Protein AF-A0A523NET3-F1 (afdb_monomer_lite)

Secondary structure (DSSP, 8-state):
---EEPPPPGGGSTTS---GGGSHHHHHHGGG-EEPP--TT--HHHHHHHHHHHHHHHHHTT-

Radius of gyration: 15.76 Å; chains: 1; bounding box: 31×39×33 Å

Foldseek 3Di:
DDKDQADQDPCVDPPNPDDCVVVVPNVVPRNVDIGDDDDPPDDPVNVVVSVVVVVVVVVVVVD

Sequence (63 aa):
MECRRFWHALHTTAPYRRPAEQFPVATAVAPRALWLPSAFTLSDADVEEVCRAVRTFRAAAAA

pLDDT: mean 93.46, std 7.49, range [55.97, 98.12]

Structure (mmCIF, N/CA/C/O backbone):
data_AF-A0A523NET3-F1
#
_entry.id   AF-A0A523NET3-F1
#
loop_
_atom_site.group_PDB
_atom_site.id
_atom_site.type_symbol
_atom_site.label_atom_id
_atom_site.label_alt_id
_atom_site.label_comp_id
_atom_site.label_asym_id
_atom_site.label_entity_id
_atom_site.label_seq_id
_atom_site.pdbx_PDB_ins_code
_atom_site.Cartn_x
_atom_site.Cartn_y
_atom_site.Cartn_z
_atom_site.occupancy
_atom_site.B_iso_or_equiv
_atom_site.auth_seq_id
_atom_site.auth_comp_id
_atom_site.auth_asym_id
_atom_site.auth_atom_id
_atom_site.pdbx_PDB_model_num
ATOM 1 N N . MET A 1 1 ? 13.985 0.144 -6.850 1.00 65.31 1 MET A N 1
ATOM 2 C CA . MET A 1 1 ? 12.520 -0.038 -6.944 1.00 65.31 1 MET A CA 1
ATOM 3 C C . MET A 1 1 ? 11.956 0.026 -5.542 1.00 65.31 1 MET A C 1
ATOM 5 O O . MET A 1 1 ? 12.424 -0.724 -4.697 1.00 65.31 1 MET A O 1
ATOM 9 N N . GLU A 1 2 ? 11.022 0.931 -5.263 1.00 82.25 2 GLU A N 1
ATOM 10 C CA . GLU A 1 2 ? 10.537 1.154 -3.896 1.00 82.25 2 GLU A CA 1
ATOM 11 C C . GLU A 1 2 ? 9.023 0.978 -3.818 1.00 82.25 2 GLU A C 1
ATOM 13 O O . GLU A 1 2 ? 8.278 1.504 -4.645 1.00 82.25 2 GLU A O 1
ATOM 18 N N . CYS A 1 3 ? 8.574 0.234 -2.808 1.00 89.38 3 CYS A N 1
ATOM 19 C CA . CYS A 1 3 ? 7.173 0.201 -2.409 1.00 89.38 3 CYS A CA 1
ATOM 20 C C . CYS A 1 3 ? 6.931 1.256 -1.330 1.00 89.38 3 CYS A C 1
ATOM 22 O O . CYS A 1 3 ? 7.828 1.593 -0.554 1.00 89.38 3 CYS A O 1
ATOM 24 N N . ARG A 1 4 ? 5.693 1.741 -1.228 1.00 92.31 4 ARG A N 1
ATOM 25 C CA . ARG A 1 4 ? 5.296 2.670 -0.163 1.00 92.31 4 ARG A CA 1
ATOM 26 C C . ARG A 1 4 ? 4.088 2.135 0.579 1.00 92.31 4 ARG A C 1
ATOM 28 O O . ARG A 1 4 ? 3.186 1.550 -0.020 1.00 92.31 4 ARG A O 1
ATOM 35 N N . ARG A 1 5 ? 4.043 2.383 1.889 1.00 90.69 5 ARG A N 1
ATOM 36 C CA . ARG A 1 5 ? 2.822 2.164 2.672 1.00 90.69 5 ARG A CA 1
ATOM 37 C C . ARG A 1 5 ? 1.679 2.951 2.034 1.00 90.69 5 ARG A C 1
ATOM 39 O O . ARG A 1 5 ? 1.879 4.084 1.591 1.00 90.69 5 ARG A O 1
ATOM 46 N N . PHE A 1 6 ? 0.500 2.340 1.974 1.00 93.38 6 PHE A N 1
ATOM 47 C CA . PHE A 1 6 ? -0.693 3.050 1.539 1.00 93.38 6 PHE A CA 1
ATOM 48 C C . PHE A 1 6 ? -1.047 4.171 2.518 1.00 93.38 6 PHE A C 1
ATOM 50 O O . PHE A 1 6 ? -0.570 4.204 3.656 1.00 93.38 6 PHE A O 1
ATOM 57 N N . TRP A 1 7 ? -1.866 5.109 2.055 1.00 93.25 7 TRP A N 1
ATOM 58 C CA . TRP A 1 7 ? -2.310 6.220 2.881 1.00 93.25 7 TRP A CA 1
ATOM 59 C C . TRP A 1 7 ? -3.028 5.720 4.133 1.00 93.2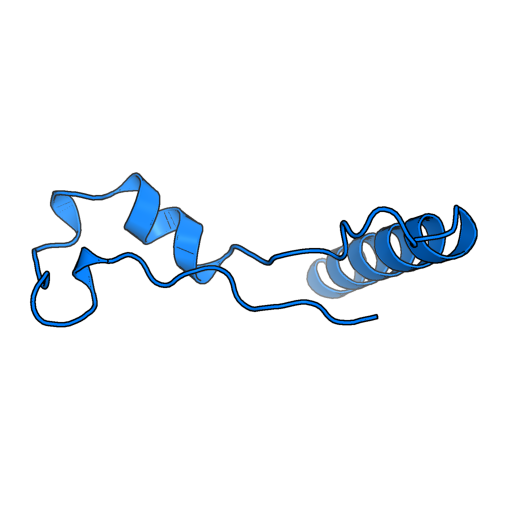5 7 TRP A C 1
ATOM 61 O O . TRP A 1 7 ? -3.814 4.772 4.086 1.00 93.25 7 TRP A O 1
ATOM 71 N N . HIS A 1 8 ? -2.784 6.397 5.252 1.00 93.12 8 HIS A N 1
ATOM 72 C CA . HIS A 1 8 ? -3.607 6.222 6.438 1.00 93.12 8 HIS A CA 1
ATOM 73 C C . HIS A 1 8 ? -5.028 6.705 6.147 1.00 93.12 8 HIS A C 1
ATOM 75 O O . HIS A 1 8 ? -5.228 7.693 5.438 1.00 93.12 8 HIS A O 1
ATOM 81 N N . ALA A 1 9 ? -6.023 6.019 6.708 1.00 95.88 9 ALA A N 1
ATOM 82 C CA . ALA A 1 9 ? -7.393 6.483 6.606 1.00 95.88 9 ALA A CA 1
ATOM 83 C C . ALA A 1 9 ? -7.520 7.832 7.331 1.00 95.88 9 ALA A C 1
ATOM 85 O O . ALA A 1 9 ? -7.165 7.948 8.500 1.00 95.88 9 ALA A O 1
ATOM 86 N N . LEU A 1 10 ? -8.023 8.860 6.644 1.00 96.19 10 LEU A N 1
ATOM 87 C CA . LEU A 1 10 ? -7.970 10.244 7.132 1.00 96.19 10 LEU A CA 1
ATOM 88 C C . LEU A 1 10 ? -8.602 10.419 8.528 1.00 96.19 10 LEU A C 1
ATOM 90 O O . LEU A 1 10 ? -8.098 11.179 9.353 1.00 96.19 10 LEU A O 1
ATOM 94 N N . HIS A 1 11 ? -9.653 9.645 8.820 1.00 97.38 11 HIS A N 1
ATOM 95 C CA . HIS A 1 11 ? -10.362 9.649 10.102 1.00 97.38 11 HIS A CA 1
ATOM 96 C C . HIS A 1 11 ? -9.531 9.147 11.297 1.00 97.38 11 HIS A C 1
ATOM 98 O O . HIS A 1 11 ? -9.975 9.277 12.436 1.00 97.38 11 HIS A O 1
ATOM 104 N N . THR A 1 12 ? -8.331 8.596 11.082 1.00 96.00 12 THR A N 1
ATOM 105 C CA . THR A 1 12 ? -7.426 8.188 12.171 1.00 96.00 12 THR A CA 1
ATOM 106 C C . THR A 1 12 ? -6.472 9.309 12.596 1.00 96.00 12 THR A C 1
ATOM 108 O O . THR A 1 12 ? -5.840 9.224 13.650 1.00 96.00 12 THR A O 1
ATOM 111 N N . THR A 1 13 ? -6.364 10.379 11.804 1.00 95.19 13 THR A N 1
ATOM 112 C CA . THR A 1 13 ? -5.406 11.478 12.004 1.00 95.19 13 THR A CA 1
ATOM 113 C C . THR A 1 13 ? -6.109 12.804 12.296 1.00 95.19 13 THR A C 1
ATOM 115 O O . THR A 1 13 ? -7.170 13.084 11.746 1.00 95.19 13 THR A O 1
ATOM 118 N N . ALA A 1 14 ? -5.523 13.643 13.156 1.00 94.81 14 ALA A N 1
ATOM 119 C CA . ALA A 1 14 ? -5.997 15.016 13.346 1.00 94.81 14 ALA A CA 1
ATOM 120 C C . ALA A 1 14 ? -5.762 15.859 12.070 1.00 94.81 14 ALA A C 1
ATOM 122 O O . ALA A 1 14 ? -4.810 15.576 11.344 1.00 94.81 14 ALA A O 1
ATOM 123 N N . PRO A 1 15 ? -6.588 16.887 11.787 1.00 95.25 15 PRO A N 1
ATOM 124 C CA . PRO A 1 15 ? -7.784 17.321 12.527 1.00 95.25 15 PRO A CA 1
ATOM 125 C C . PRO A 1 15 ? -9.054 16.520 12.187 1.00 95.25 15 PRO A C 1
ATOM 127 O O . PRO A 1 15 ? -10.104 16.745 12.775 1.00 95.25 15 PRO A O 1
ATOM 130 N N . TYR A 1 16 ? -8.972 15.565 11.265 1.00 96.88 16 TYR A N 1
ATOM 131 C CA . TYR A 1 16 ? -10.125 14.859 10.700 1.00 96.88 16 TYR A CA 1
ATOM 132 C C . TYR A 1 16 ? -10.585 13.645 11.511 1.00 96.88 16 TYR A C 1
ATOM 134 O O . TYR A 1 16 ? -11.339 12.815 11.001 1.00 96.88 16 TYR A O 1
ATOM 142 N N . ARG A 1 17 ? -10.124 13.510 12.760 1.00 97.19 17 ARG A N 1
ATOM 143 C CA . ARG A 1 17 ? -10.373 12.318 13.568 1.00 97.19 17 ARG A CA 1
ATOM 144 C C . ARG A 1 17 ? -11.872 12.121 13.791 1.00 97.19 17 ARG A C 1
ATOM 146 O O . ARG A 1 17 ? -12.539 13.004 14.325 1.00 97.19 17 ARG A O 1
ATOM 153 N N . ARG A 1 18 ? -12.387 10.951 13.412 1.00 97.75 18 ARG A N 1
ATOM 154 C CA . ARG A 1 18 ? -13.804 10.572 13.547 1.00 97.75 18 ARG A CA 1
ATOM 155 C C . ARG A 1 18 ? -13.942 9.060 13.800 1.00 97.75 18 ARG A C 1
ATOM 157 O O . ARG A 1 18 ? -12.988 8.330 13.529 1.00 97.75 18 ARG A O 1
ATOM 164 N N . PRO A 1 19 ? -15.095 8.588 14.314 1.00 97.88 19 PRO A N 1
ATOM 165 C CA . PRO A 1 19 ? -15.325 7.165 14.578 1.00 97.88 19 PRO A CA 1
ATOM 166 C C . PRO A 1 19 ? -15.185 6.302 13.314 1.00 97.88 19 PRO A C 1
ATOM 168 O O . PRO A 1 19 ? -15.629 6.699 12.232 1.00 97.88 19 PRO A O 1
ATOM 171 N N . ALA A 1 20 ? -14.562 5.130 13.450 1.00 97.19 20 ALA A N 1
ATOM 172 C CA . ALA A 1 20 ? -14.244 4.233 12.337 1.00 97.19 20 ALA A CA 1
ATOM 173 C C . ALA A 1 20 ? -15.496 3.627 11.681 1.00 97.19 20 ALA A C 1
ATOM 175 O O . ALA A 1 20 ? -15.501 3.333 10.487 1.00 97.19 20 ALA A O 1
ATOM 176 N N . GLU A 1 21 ? -16.587 3.513 12.437 1.00 97.69 21 GLU A N 1
ATOM 177 C CA . GLU A 1 21 ? -17.885 2.993 11.998 1.00 97.69 21 GLU A CA 1
ATOM 178 C C . GLU A 1 21 ? -18.494 3.845 10.874 1.00 97.69 21 GLU A C 1
ATOM 180 O O . GLU A 1 21 ? -19.309 3.359 10.096 1.00 97.69 21 GLU A O 1
ATOM 185 N N . GLN A 1 22 ? -18.070 5.109 10.752 1.00 98.12 22 GLN A N 1
ATOM 186 C CA . GLN A 1 22 ? -18.480 6.005 9.667 1.00 98.12 22 GLN A CA 1
ATOM 187 C C . GLN A 1 22 ? -17.679 5.782 8.374 1.00 98.12 22 GLN A C 1
ATOM 189 O O . GLN A 1 22 ? -18.077 6.266 7.316 1.00 98.12 22 GLN A O 1
ATOM 194 N N . PHE A 1 23 ? -16.554 5.059 8.442 1.00 97.62 23 PHE A N 1
ATOM 195 C CA . PHE A 1 23 ? -15.629 4.828 7.328 1.00 97.62 23 PHE A CA 1
ATOM 196 C C . PHE A 1 23 ? -15.205 3.350 7.201 1.00 97.62 23 PHE A C 1
ATOM 198 O O . PHE A 1 23 ? -14.017 3.073 7.004 1.00 97.62 23 PHE A O 1
ATOM 205 N N . PRO A 1 24 ? -16.147 2.386 7.245 1.00 96.69 24 PRO A N 1
ATOM 206 C CA . PRO A 1 24 ? -15.842 0.964 7.436 1.00 96.69 24 PRO A CA 1
ATOM 207 C C . PRO A 1 24 ? -14.901 0.394 6.367 1.00 96.69 24 PRO A C 1
ATOM 209 O O . PRO A 1 24 ? -14.003 -0.389 6.672 1.00 96.69 24 PRO A O 1
ATOM 212 N N . VAL A 1 25 ? -15.051 0.834 5.113 1.00 97.00 25 VAL A N 1
ATOM 213 C CA . VAL A 1 25 ? -14.195 0.394 4.001 1.00 97.00 25 VAL A CA 1
ATOM 214 C C . VAL A 1 25 ? -12.760 0.888 4.177 1.00 97.00 25 VAL A C 1
ATOM 216 O O . VAL A 1 25 ? -11.817 0.104 4.085 1.00 97.00 25 VAL A O 1
ATOM 219 N N . ALA A 1 26 ? -12.577 2.181 4.459 1.00 96.06 26 ALA A N 1
ATOM 220 C CA . ALA A 1 26 ? -11.246 2.760 4.621 1.00 96.06 26 ALA A CA 1
ATOM 221 C C . ALA A 1 26 ? -10.529 2.165 5.841 1.00 96.06 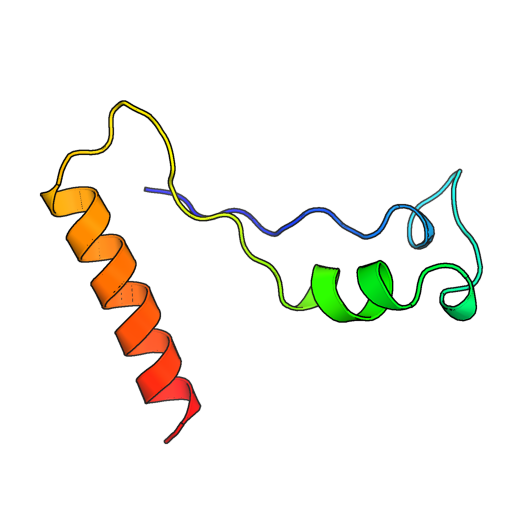26 ALA A C 1
ATOM 223 O O . ALA A 1 26 ? -9.339 1.864 5.759 1.00 96.06 26 ALA A O 1
ATOM 224 N N . THR A 1 27 ? -11.258 1.940 6.938 1.00 96.38 27 THR A N 1
ATOM 225 C CA . THR A 1 27 ? -10.743 1.277 8.143 1.00 96.38 27 THR A CA 1
ATOM 226 C C . THR A 1 27 ? -10.276 -0.148 7.850 1.00 96.38 27 THR A C 1
ATOM 228 O O . THR A 1 27 ? -9.201 -0.539 8.299 1.00 96.38 27 THR A O 1
ATOM 231 N N . ALA A 1 28 ? -11.044 -0.918 7.074 1.00 95.56 28 ALA A N 1
ATOM 232 C CA . ALA A 1 28 ? -10.712 -2.307 6.768 1.00 95.56 28 ALA A CA 1
ATOM 233 C C . ALA A 1 28 ? -9.545 -2.451 5.772 1.00 95.56 28 ALA A C 1
ATOM 235 O O . ALA A 1 28 ? -8.731 -3.370 5.897 1.00 95.56 28 ALA A O 1
ATOM 236 N N . VAL A 1 29 ? -9.463 -1.567 4.771 1.00 95.56 29 VAL A N 1
ATOM 237 C CA . VAL A 1 29 ? -8.548 -1.730 3.626 1.00 95.56 29 VAL A CA 1
ATOM 238 C C . VAL A 1 29 ? -7.199 -1.048 3.841 1.00 95.56 29 VAL A C 1
ATOM 240 O O . VAL A 1 29 ? -6.169 -1.655 3.547 1.00 95.56 29 VAL A O 1
ATOM 243 N N . ALA A 1 30 ? -7.174 0.178 4.376 1.00 94.81 30 ALA A N 1
ATOM 244 C CA . ALA A 1 30 ? -5.944 0.960 4.529 1.00 94.81 30 ALA A CA 1
ATOM 245 C C . ALA A 1 30 ? -4.781 0.211 5.222 1.00 94.81 30 ALA A C 1
ATOM 247 O O . ALA A 1 30 ? -3.666 0.276 4.701 1.00 94.81 30 ALA A O 1
ATOM 248 N N . PRO A 1 31 ? -4.979 -0.546 6.327 1.00 92.88 31 PRO A N 1
ATOM 249 C CA . PRO A 1 31 ? -3.871 -1.249 6.985 1.00 92.88 31 PRO A CA 1
ATOM 250 C C . PRO A 1 31 ? -3.314 -2.436 6.183 1.00 92.88 31 PRO A C 1
ATOM 252 O O . PRO A 1 31 ? -2.234 -2.924 6.504 1.00 92.88 31 PRO A O 1
ATOM 255 N N . ARG A 1 32 ? -4.032 -2.910 5.156 1.00 92.75 32 ARG A N 1
ATOM 256 C CA . ARG A 1 32 ? -3.653 -4.067 4.324 1.00 92.75 32 ARG A CA 1
ATOM 257 C C . ARG A 1 32 ? -3.151 -3.663 2.935 1.00 92.75 32 ARG A C 1
ATOM 259 O O . ARG A 1 32 ? -2.779 -4.533 2.152 1.00 92.75 32 ARG A O 1
ATOM 266 N N . ALA A 1 33 ? -3.182 -2.371 2.613 1.00 93.81 33 ALA A N 1
ATOM 267 C CA . ALA A 1 33 ? -2.864 -1.851 1.292 1.00 93.81 33 ALA A CA 1
ATOM 268 C C . 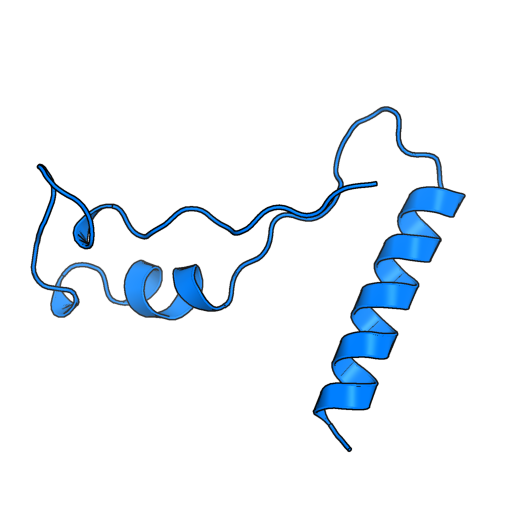ALA A 1 33 ? -1.384 -1.443 1.160 1.00 93.81 33 ALA A C 1
ATOM 270 O O . ALA A 1 33 ? -0.743 -0.999 2.117 1.00 93.81 33 ALA A O 1
ATOM 271 N N . LEU A 1 34 ? -0.856 -1.549 -0.061 1.00 94.25 34 LEU A N 1
ATOM 272 C CA . LEU A 1 34 ? 0.521 -1.211 -0.423 1.00 94.25 34 LEU A CA 1
ATOM 273 C C . LEU A 1 34 ? 0.545 -0.559 -1.811 1.00 94.25 34 LEU A C 1
ATOM 275 O O . LEU A 1 34 ? -0.138 -1.027 -2.721 1.00 94.25 34 LEU A O 1
ATOM 279 N N . TRP A 1 35 ? 1.346 0.492 -1.986 1.00 95.38 35 TRP A N 1
ATOM 280 C CA . TRP A 1 35 ? 1.654 1.042 -3.307 1.00 95.38 35 TRP A CA 1
ATOM 281 C C . TRP A 1 35 ? 2.792 0.260 -3.954 1.00 95.38 35 TRP A C 1
ATOM 283 O O . TRP A 1 35 ? 3.892 0.192 -3.397 1.00 95.38 35 TRP A O 1
ATOM 293 N N . LEU A 1 36 ? 2.523 -0.280 -5.143 1.00 95.75 36 LEU A N 1
ATOM 294 C CA . LEU A 1 36 ? 3.516 -0.940 -5.986 1.00 95.75 36 LEU A CA 1
ATOM 295 C C . LEU A 1 36 ? 4.197 0.060 -6.937 1.00 95.75 36 LEU A C 1
ATOM 297 O O . LEU A 1 36 ? 3.606 1.099 -7.265 1.00 95.75 36 LE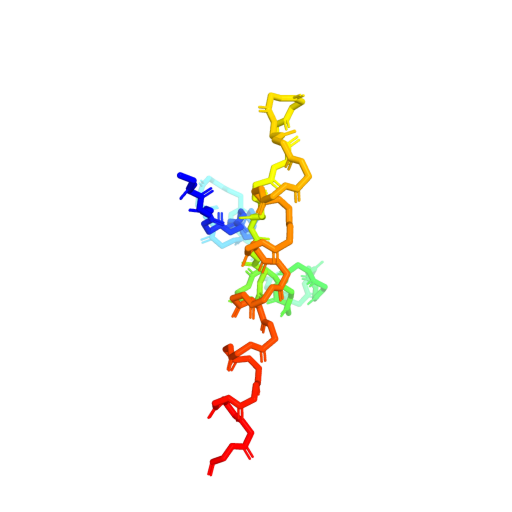U A O 1
ATOM 301 N N . PRO A 1 37 ? 5.415 -0.254 -7.418 1.00 95.56 37 PRO A N 1
ATOM 302 C CA . PRO A 1 37 ? 6.053 0.499 -8.489 1.00 95.56 37 PRO A CA 1
ATOM 303 C C . PRO A 1 37 ? 5.134 0.597 -9.713 1.00 95.56 37 PRO A C 1
ATOM 305 O O . PRO A 1 37 ? 4.615 -0.405 -10.193 1.00 95.56 37 PRO A O 1
ATOM 308 N N . SER A 1 38 ? 4.923 1.821 -10.194 1.00 93.94 38 SER A N 1
ATOM 309 C CA . SER A 1 38 ? 4.029 2.128 -11.325 1.00 93.94 38 SER A CA 1
ATOM 310 C C . SER A 1 38 ? 4.546 3.287 -12.188 1.00 93.94 38 SER A C 1
ATOM 312 O O . SER A 1 38 ? 3.794 3.902 -12.939 1.00 93.94 38 SER A O 1
ATOM 314 N N . ALA A 1 39 ? 5.837 3.616 -12.069 1.00 94.31 39 ALA A N 1
ATOM 315 C CA . ALA A 1 39 ? 6.456 4.653 -12.886 1.00 94.31 39 ALA A CA 1
ATOM 316 C C . ALA A 1 39 ? 6.505 4.221 -14.361 1.00 94.31 39 ALA A C 1
ATOM 318 O O . ALA A 1 39 ? 6.776 3.063 -14.661 1.00 94.31 39 ALA A O 1
ATOM 319 N N . PHE A 1 40 ? 6.320 5.166 -15.285 1.00 95.50 40 PHE A N 1
ATOM 320 C CA . PHE A 1 40 ? 6.403 4.905 -16.731 1.00 95.50 40 PHE A CA 1
ATOM 321 C C . PHE A 1 40 ? 7.811 4.501 -17.200 1.00 95.50 40 PHE A C 1
ATOM 323 O O . PHE A 1 40 ? 7.984 4.047 -18.323 1.00 95.50 40 PHE A O 1
ATOM 330 N N . THR A 1 41 ? 8.821 4.697 -16.352 1.00 96.25 41 THR A N 1
ATOM 331 C CA . THR A 1 41 ? 10.218 4.331 -16.604 1.00 96.25 41 THR A CA 1
ATOM 332 C C . THR A 1 41 ? 10.537 2.879 -16.248 1.00 96.25 41 THR A C 1
ATOM 334 O O . THR A 1 41 ? 11.698 2.492 -16.331 1.00 96.25 41 THR A O 1
ATOM 337 N N . LEU A 1 42 ? 9.560 2.099 -15.773 1.00 96.25 42 LEU A N 1
ATOM 338 C CA . LEU A 1 42 ? 9.761 0.683 -15.472 1.00 96.25 42 LEU A CA 1
ATOM 339 C C . LEU A 1 42 ? 9.917 -0.110 -16.768 1.00 96.25 42 LEU A C 1
ATOM 341 O O . LEU A 1 42 ? 9.128 0.051 -17.698 1.00 96.25 42 LEU A O 1
ATOM 345 N N . SER A 1 43 ? 10.923 -0.977 -16.803 1.00 97.81 43 SER A N 1
ATOM 346 C CA . SER A 1 43 ? 11.056 -1.984 -17.851 1.00 97.81 43 SER A CA 1
ATOM 347 C C . SER A 1 43 ? 10.133 -3.179 -17.589 1.00 97.81 43 SER A C 1
ATOM 349 O O . SER A 1 43 ? 9.653 -3.379 -16.470 1.00 97.81 43 SER A O 1
ATOM 351 N N . ASP A 1 44 ? 9.931 -4.031 -18.593 1.00 98.12 44 ASP A N 1
ATOM 352 C CA . ASP A 1 44 ? 9.183 -5.281 -18.410 1.00 98.12 44 ASP A CA 1
ATOM 353 C C . ASP A 1 44 ? 9.848 -6.193 -17.365 1.00 98.12 44 ASP A C 1
ATOM 355 O O . ASP A 1 44 ? 9.163 -6.777 -16.527 1.00 98.12 44 ASP A O 1
ATOM 359 N N . ALA A 1 45 ? 11.185 -6.233 -17.333 1.00 98.12 45 ALA A N 1
ATOM 360 C CA . ALA A 1 45 ? 11.946 -6.996 -16.342 1.00 98.12 45 ALA A CA 1
ATOM 361 C C . ALA A 1 45 ? 11.700 -6.498 -14.907 1.00 98.12 45 ALA A C 1
ATOM 363 O O . ALA A 1 45 ? 11.573 -7.298 -13.979 1.00 98.12 45 ALA A O 1
ATOM 364 N N . ASP A 1 46 ? 11.576 -5.181 -14.722 1.00 97.12 46 ASP A N 1
ATOM 365 C CA . ASP A 1 46 ? 11.200 -4.595 -13.435 1.00 97.12 46 ASP A CA 1
ATOM 366 C C . ASP A 1 46 ? 9.792 -5.063 -13.016 1.00 97.12 46 ASP A C 1
ATOM 368 O O . ASP A 1 46 ? 9.565 -5.487 -11.879 1.00 97.12 46 ASP A O 1
ATOM 372 N N . VAL A 1 47 ? 8.826 -5.023 -13.937 1.00 96.88 47 VAL A N 1
ATOM 373 C CA . VAL A 1 47 ? 7.447 -5.455 -13.660 1.00 96.88 47 VAL A CA 1
ATOM 374 C C . VAL A 1 47 ? 7.394 -6.944 -13.300 1.00 96.88 47 VAL A C 1
ATOM 376 O O . VAL A 1 47 ? 6.745 -7.318 -12.316 1.00 96.88 47 VAL A O 1
ATOM 379 N N . GLU A 1 48 ? 8.105 -7.789 -14.046 1.00 97.88 48 GLU A N 1
ATOM 380 C CA . GLU A 1 48 ? 8.215 -9.224 -13.772 1.00 97.88 48 GLU A CA 1
ATOM 381 C C . GLU A 1 48 ? 8.796 -9.499 -12.383 1.00 97.88 48 GLU A C 1
ATOM 383 O O . GLU A 1 48 ? 8.250 -10.316 -11.631 1.00 97.88 48 GLU A O 1
ATOM 388 N N . GLU A 1 49 ? 9.849 -8.774 -12.006 1.00 97.06 49 GLU A N 1
ATOM 389 C CA . GLU A 1 49 ? 10.487 -8.893 -10.699 1.00 97.06 49 GLU A CA 1
ATOM 390 C C . GLU A 1 49 ? 9.526 -8.526 -9.556 1.00 97.06 49 GLU A C 1
ATOM 392 O O . GLU A 1 49 ? 9.416 -9.260 -8.567 1.00 97.06 49 GLU A O 1
ATOM 397 N N . VAL A 1 50 ? 8.742 -7.452 -9.709 1.00 96.25 50 VAL A N 1
ATOM 398 C CA . VAL A 1 50 ? 7.694 -7.079 -8.739 1.00 96.25 50 VAL A CA 1
ATOM 399 C C . VAL A 1 50 ? 6.635 -8.173 -8.631 1.00 96.25 50 VAL A C 1
ATOM 401 O O . VAL A 1 50 ? 6.269 -8.578 -7.522 1.00 96.25 50 VAL A O 1
ATOM 404 N N . CYS A 1 51 ? 6.142 -8.686 -9.761 1.00 96.44 51 CYS A N 1
ATOM 405 C CA . CYS A 1 51 ? 5.157 -9.766 -9.769 1.00 96.44 51 CYS A CA 1
ATOM 406 C C . CYS A 1 51 ? 5.686 -11.024 -9.070 1.00 96.44 51 CYS A C 1
ATOM 408 O O . CYS A 1 51 ? 4.962 -11.641 -8.279 1.00 96.44 51 CYS A O 1
ATOM 410 N N . ARG A 1 52 ? 6.944 -11.391 -9.329 1.00 97.31 52 ARG A N 1
ATOM 411 C CA . ARG A 1 52 ? 7.618 -12.519 -8.683 1.00 97.31 52 ARG A CA 1
ATOM 412 C C . ARG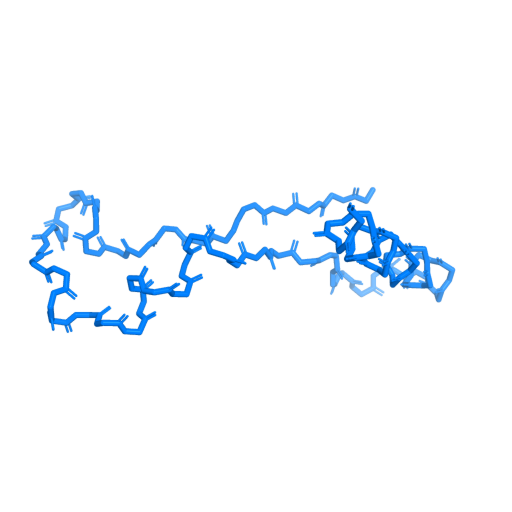 A 1 52 ? 7.705 -12.309 -7.173 1.00 97.31 52 ARG A C 1
ATOM 414 O O . ARG A 1 52 ? 7.298 -13.196 -6.424 1.00 97.31 52 ARG A O 1
ATOM 421 N N . ALA A 1 53 ? 8.139 -11.133 -6.720 1.00 95.19 53 ALA A N 1
ATOM 422 C CA . ALA A 1 53 ? 8.233 -10.805 -5.298 1.00 95.19 53 ALA A CA 1
ATOM 423 C C . ALA A 1 53 ? 6.875 -10.907 -4.577 1.00 95.19 53 ALA A C 1
ATOM 425 O O . ALA A 1 53 ? 6.786 -11.519 -3.509 1.00 95.19 53 ALA A O 1
ATOM 426 N N . VAL A 1 54 ? 5.796 -10.388 -5.180 1.00 94.94 54 VAL A N 1
ATOM 427 C CA . VAL A 1 54 ? 4.433 -10.479 -4.620 1.00 94.94 54 VAL A CA 1
ATOM 428 C C . VAL A 1 54 ? 3.972 -11.935 -4.489 1.00 94.94 54 VAL A C 1
ATOM 430 O O . VAL A 1 54 ? 3.402 -12.312 -3.460 1.00 94.94 54 VAL A O 1
ATOM 433 N N . ARG A 1 55 ? 4.222 -12.769 -5.508 1.00 96.38 55 ARG A N 1
ATOM 434 C CA . ARG A 1 55 ? 3.870 -14.199 -5.479 1.00 96.38 55 ARG A CA 1
ATOM 435 C C . ARG A 1 55 ? 4.658 -14.950 -4.407 1.00 96.38 55 ARG A C 1
ATOM 437 O O . ARG A 1 55 ? 4.052 -15.703 -3.650 1.00 96.38 55 ARG A O 1
ATOM 444 N N . THR A 1 56 ? 5.963 -14.699 -4.296 1.00 96.69 56 THR A N 1
ATOM 445 C CA . THR A 1 56 ? 6.824 -15.300 -3.265 1.00 96.69 56 THR A CA 1
ATOM 446 C C . THR A 1 56 ? 6.354 -14.939 -1.859 1.00 96.69 56 THR A C 1
ATOM 448 O O . THR A 1 56 ? 6.201 -15.827 -1.025 1.00 96.69 56 THR A O 1
ATOM 451 N N . PHE A 1 57 ? 6.053 -13.661 -1.599 1.00 93.06 57 PHE A N 1
ATOM 452 C CA . PHE A 1 57 ? 5.524 -13.228 -0.302 1.00 93.06 57 PHE A CA 1
ATOM 453 C C . PHE A 1 57 ? 4.206 -13.934 0.041 1.00 93.06 57 PHE A C 1
ATOM 455 O O . PHE A 1 57 ? 4.030 -14.412 1.160 1.00 93.06 57 PHE A O 1
ATOM 462 N N . ARG A 1 58 ? 3.287 -14.051 -0.930 1.00 91.31 58 ARG A N 1
ATOM 463 C CA . ARG A 1 58 ? 2.020 -14.768 -0.727 1.00 91.31 58 ARG A CA 1
ATOM 464 C C . ARG A 1 58 ? 2.209 -16.256 -0.455 1.00 91.31 58 ARG A C 1
ATOM 466 O O . ARG A 1 58 ? 1.490 -16.784 0.385 1.00 91.31 58 ARG A O 1
ATOM 473 N N . ALA A 1 59 ? 3.131 -16.915 -1.152 1.00 93.12 59 ALA A N 1
ATOM 474 C CA . ALA A 1 59 ? 3.428 -18.325 -0.923 1.00 93.12 59 ALA A CA 1
ATOM 475 C C . ALA A 1 59 ? 4.024 -18.550 0.476 1.00 93.12 59 ALA A C 1
ATOM 477 O O . ALA A 1 59 ? 3.584 -19.448 1.182 1.00 93.12 59 ALA A O 1
ATOM 478 N N . ALA A 1 60 ? 4.958 -17.693 0.903 1.00 88.62 60 ALA A N 1
ATOM 479 C CA . ALA A 1 60 ? 5.558 -17.765 2.234 1.00 88.62 60 ALA A CA 1
ATOM 480 C C . ALA A 1 60 ? 4.542 -17.516 3.361 1.00 88.62 60 ALA A C 1
ATOM 482 O O . ALA A 1 60 ? 4.622 -18.152 4.400 1.00 88.62 60 ALA A O 1
ATOM 483 N N . ALA A 1 61 ? 3.572 -16.621 3.158 1.00 79.38 61 ALA A N 1
ATOM 484 C CA . ALA A 1 61 ? 2.517 -16.353 4.137 1.00 79.38 61 ALA A CA 1
ATOM 485 C C . ALA A 1 61 ? 1.456 -17.470 4.243 1.00 79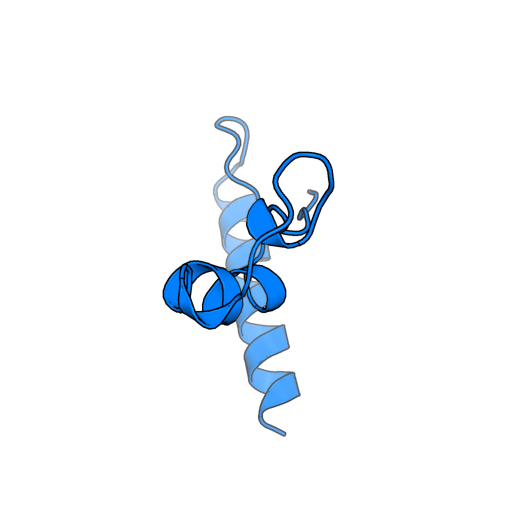.38 61 ALA A C 1
ATOM 487 O O . ALA A 1 61 ? 0.593 -17.398 5.116 1.00 79.38 61 ALA A O 1
ATOM 488 N N . ALA A 1 62 ? 1.468 -18.446 3.328 1.00 70.62 62 ALA A N 1
ATOM 489 C CA . ALA A 1 62 ? 0.540 -19.577 3.301 1.00 70.62 62 ALA A CA 1
ATOM 490 C C . ALA A 1 62 ? 1.146 -20.886 3.849 1.00 70.62 62 ALA A C 1
ATOM 492 O O . ALA A 1 62 ? 0.422 -21.878 3.938 1.00 70.62 62 ALA A O 1
ATOM 493 N N . ALA A 1 63 ? 2.443 -20.888 4.170 1.00 55.97 63 ALA A N 1
ATOM 494 C CA . ALA A 1 63 ? 3.172 -21.990 4.799 1.00 55.97 63 ALA A CA 1
ATOM 495 C C . ALA A 1 63 ? 3.252 -21.787 6.318 1.00 55.97 63 ALA A C 1
ATOM 497 O O . ALA A 1 63 ? 3.255 -22.812 7.034 1.00 55.97 63 ALA A O 1
#